Protein AF-A0A1I7F4I9-F1 (afdb_monomer)

pLDDT: mean 72.35, std 19.01, range [41.31, 97.12]

Structure (mmCIF, N/CA/C/O backbone):
data_AF-A0A1I7F4I9-F1
#
_entry.id   AF-A0A1I7F4I9-F1
#
loop_
_atom_site.group_PDB
_atom_site.id
_atom_site.type_symbol
_atom_site.label_atom_id
_atom_site.label_alt_id
_atom_site.label_comp_id
_atom_site.label_asym_id
_atom_site.label_entity_id
_atom_site.label_seq_id
_atom_site.pdbx_PDB_ins_code
_atom_site.Cartn_x
_atom_site.Cartn_y
_atom_site.Cartn_z
_atom_site.occupancy
_atom_site.B_iso_or_equiv
_atom_site.auth_seq_id
_atom_site.auth_comp_id
_atom_site.auth_asym_id
_atom_site.auth_atom_id
_atom_site.pdbx_PDB_model_num
ATOM 1 N N . MET A 1 1 ? 31.543 -31.755 14.773 1.00 43.41 1 MET A N 1
ATOM 2 C CA . MET A 1 1 ? 31.684 -30.863 13.603 1.00 43.41 1 MET A CA 1
ATOM 3 C C . MET A 1 1 ? 30.309 -30.294 13.298 1.00 43.41 1 MET A C 1
ATOM 5 O O . MET A 1 1 ? 29.456 -31.015 12.802 1.00 43.41 1 MET A O 1
ATOM 9 N N . SER A 1 2 ? 30.050 -29.067 13.745 1.00 41.75 2 SER A N 1
ATOM 10 C CA . SER A 1 2 ? 28.717 -28.458 13.726 1.00 41.75 2 SER A CA 1
ATOM 11 C C . SER A 1 2 ? 28.428 -27.886 12.342 1.00 41.75 2 SER A C 1
ATOM 13 O O . SER A 1 2 ? 29.100 -26.956 11.904 1.00 41.75 2 SER A O 1
ATOM 15 N N . ASN A 1 3 ? 27.451 -28.467 11.649 1.00 46.12 3 ASN A N 1
ATOM 16 C CA . ASN A 1 3 ? 27.047 -28.051 10.313 1.00 46.12 3 ASN A CA 1
ATOM 17 C C . ASN A 1 3 ? 26.192 -26.778 10.434 1.00 46.12 3 ASN A C 1
ATOM 19 O O . ASN A 1 3 ? 24.986 -26.840 10.673 1.00 46.12 3 ASN A O 1
ATOM 23 N N . VAL A 1 4 ? 26.836 -25.612 10.367 1.00 48.00 4 VAL A N 1
ATOM 24 C CA . VAL A 1 4 ? 26.154 -24.314 10.372 1.00 48.00 4 VAL A CA 1
ATOM 25 C C . VAL A 1 4 ? 25.454 -24.164 9.027 1.00 48.00 4 VAL A C 1
ATOM 27 O O . VAL A 1 4 ? 26.096 -23.939 8.005 1.00 48.00 4 VAL A O 1
ATOM 30 N N . ILE A 1 5 ? 24.129 -24.302 9.022 1.00 55.81 5 ILE A N 1
ATOM 31 C CA . ILE A 1 5 ? 23.299 -23.954 7.870 1.00 55.81 5 ILE A CA 1
ATOM 32 C C . ILE A 1 5 ? 23.415 -22.436 7.694 1.00 55.81 5 ILE A C 1
ATOM 34 O O . ILE A 1 5 ? 22.718 -21.661 8.349 1.00 55.81 5 ILE A O 1
ATOM 38 N N . GLN A 1 6 ? 24.339 -22.002 6.837 1.00 45.16 6 GLN A N 1
ATOM 39 C CA . GLN A 1 6 ? 24.384 -20.632 6.345 1.00 45.16 6 GLN A CA 1
ATOM 40 C C . GLN A 1 6 ? 23.132 -20.403 5.495 1.00 45.16 6 GLN A C 1
ATOM 42 O O . GLN A 1 6 ? 23.091 -20.718 4.308 1.00 45.16 6 GLN A O 1
ATOM 47 N N . LEU A 1 7 ? 22.087 -19.855 6.115 1.00 52.84 7 LEU A N 1
ATOM 48 C CA . LEU A 1 7 ? 21.021 -19.181 5.384 1.00 52.84 7 LEU A CA 1
ATOM 49 C C . LEU A 1 7 ? 21.685 -18.090 4.527 1.00 52.84 7 LEU A C 1
ATOM 51 O O . LEU A 1 7 ? 22.460 -17.300 5.070 1.00 52.84 7 LEU A O 1
ATOM 55 N N . PRO A 1 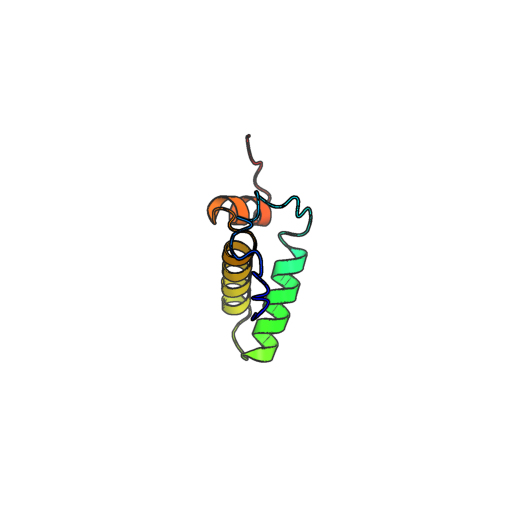8 ? 21.444 -18.023 3.208 1.00 46.69 8 PRO A N 1
ATOM 56 C CA . PRO A 1 8 ? 22.006 -16.969 2.376 1.00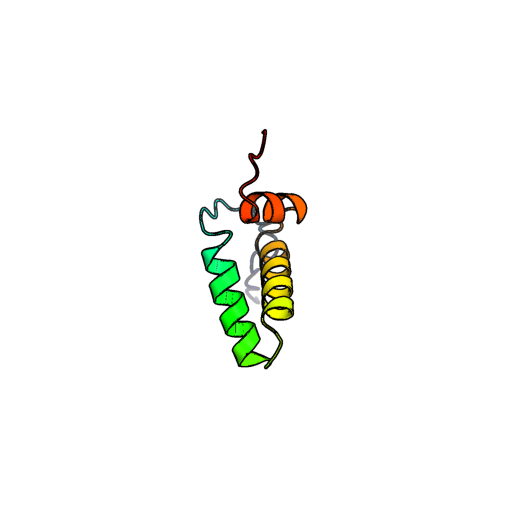 46.69 8 PRO A CA 1
ATOM 57 C C . PRO A 1 8 ? 21.357 -15.630 2.758 1.00 46.69 8 PRO A C 1
ATOM 59 O O . PRO A 1 8 ? 20.338 -15.232 2.202 1.00 46.69 8 PRO A O 1
ATOM 62 N N . VAL A 1 9 ? 21.952 -14.931 3.728 1.00 52.00 9 VAL A N 1
ATOM 63 C CA . VAL A 1 9 ? 21.469 -13.643 4.263 1.00 52.00 9 VAL A CA 1
ATOM 64 C C . VAL A 1 9 ? 21.625 -12.495 3.256 1.00 52.00 9 VAL A C 1
ATOM 66 O O . VAL A 1 9 ? 21.051 -11.432 3.445 1.00 52.00 9 VAL A O 1
ATOM 69 N N . ASN A 1 10 ? 22.318 -12.691 2.134 1.00 43.66 10 ASN A N 1
ATOM 70 C CA . ASN A 1 10 ? 22.591 -11.617 1.178 1.00 43.66 10 ASN A CA 1
ATOM 71 C C . ASN A 1 10 ? 22.308 -12.007 -0.271 1.00 43.66 10 ASN A C 1
ATOM 73 O O . ASN A 1 10 ? 23.110 -11.749 -1.165 1.00 43.66 10 ASN A O 1
ATOM 77 N N . ARG A 1 11 ? 21.113 -12.536 -0.552 1.00 43.78 11 ARG A N 1
ATOM 78 C CA . ARG A 1 11 ? 20.517 -12.206 -1.849 1.00 43.78 11 ARG A CA 1
ATOM 79 C C . ARG A 1 11 ? 19.974 -10.791 -1.700 1.00 43.78 11 ARG A C 1
ATOM 81 O O . ARG A 1 11 ? 18.838 -10.600 -1.274 1.00 43.78 11 ARG A O 1
ATOM 88 N N . VAL A 1 12 ? 20.811 -9.793 -2.001 1.00 45.75 12 VAL A N 1
ATOM 89 C CA . VAL A 1 12 ? 20.306 -8.500 -2.479 1.00 45.75 12 VAL A CA 1
ATOM 90 C C . VAL A 1 12 ? 19.258 -8.893 -3.507 1.00 45.75 12 VAL A C 1
ATOM 92 O O . VAL A 1 12 ? 19.606 -9.543 -4.492 1.00 45.75 12 VAL A O 1
ATOM 95 N N . MET A 1 13 ? 17.975 -8.704 -3.186 1.00 45.44 13 MET A N 1
ATOM 96 C CA . MET A 1 13 ? 16.905 -9.063 -4.102 1.00 45.44 13 MET A CA 1
ATOM 97 C C . MET A 1 13 ? 17.130 -8.181 -5.321 1.00 45.44 13 MET A C 1
ATOM 99 O O . MET A 1 13 ? 16.792 -7.002 -5.280 1.00 45.44 13 MET A O 1
ATOM 103 N N . ALA A 1 14 ? 17.819 -8.723 -6.329 1.00 47.91 14 ALA A N 1
ATOM 104 C CA . ALA A 1 14 ? 17.985 -8.106 -7.630 1.00 47.91 14 ALA A CA 1
ATOM 105 C C . ALA A 1 14 ? 16.583 -7.700 -8.043 1.00 47.91 14 ALA A C 1
ATOM 107 O O . ALA A 1 14 ? 15.745 -8.596 -8.088 1.00 47.91 14 ALA A O 1
ATOM 108 N N . GLU A 1 15 ? 16.362 -6.384 -8.153 1.00 49.66 15 GLU A N 1
ATOM 109 C CA . GLU A 1 15 ? 15.122 -5.662 -8.467 1.00 49.66 15 GLU A CA 1
ATOM 110 C C . GLU A 1 15 ? 14.038 -6.618 -8.984 1.00 49.66 15 GLU A C 1
ATOM 112 O O . GLU A 1 15 ? 13.908 -6.846 -10.182 1.00 49.66 15 GLU A O 1
ATOM 117 N N . ALA A 1 16 ? 13.389 -7.336 -8.058 1.00 51.22 16 ALA A N 1
ATOM 118 C CA . ALA A 1 16 ? 12.773 -8.607 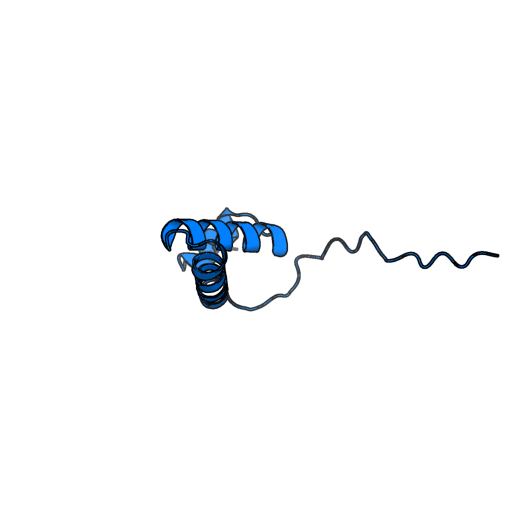-8.420 1.00 51.22 16 ALA A CA 1
ATOM 119 C C . ALA A 1 16 ? 11.643 -8.338 -9.408 1.00 51.22 16 ALA A C 1
ATOM 121 O O . ALA A 1 16 ? 10.8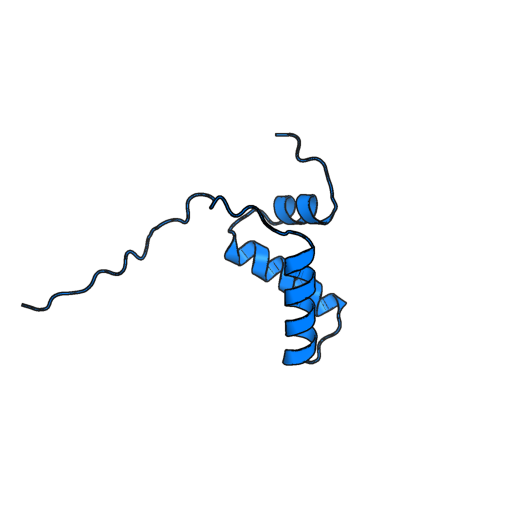38 -7.443 -9.153 1.00 51.22 16 ALA A O 1
ATOM 122 N N . ASP A 1 17 ? 11.608 -9.133 -10.485 1.00 54.19 17 ASP A N 1
ATOM 123 C CA . ASP A 1 17 ? 10.628 -9.274 -11.580 1.00 54.19 17 ASP A CA 1
ATOM 124 C C . ASP A 1 17 ? 9.150 -9.428 -11.126 1.00 54.19 17 ASP A C 1
ATOM 126 O O . ASP A 1 17 ? 8.363 -10.226 -11.642 1.00 54.19 17 ASP A O 1
ATOM 130 N N . TYR A 1 18 ? 8.722 -8.684 -10.115 1.00 50.41 18 TYR A N 1
ATOM 131 C CA . TYR A 1 18 ? 7.436 -8.809 -9.459 1.00 50.41 18 TYR A CA 1
ATOM 132 C C . TYR A 1 18 ? 6.397 -7.976 -10.218 1.00 50.41 18 TYR A C 1
ATOM 134 O O . TYR A 1 18 ? 6.200 -6.787 -9.980 1.00 50.41 18 TYR A O 1
ATOM 142 N N . ARG A 1 19 ? 5.716 -8.613 -11.177 1.00 61.91 19 ARG A N 1
ATOM 143 C CA . ARG A 1 19 ? 4.831 -7.954 -12.159 1.00 61.91 19 ARG A CA 1
ATOM 144 C C . ARG A 1 19 ? 3.372 -7.693 -11.722 1.00 61.91 19 ARG A C 1
ATOM 146 O O . ARG A 1 19 ? 2.517 -7.559 -12.592 1.00 61.91 19 ARG A O 1
ATOM 153 N N . ARG A 1 20 ? 3.009 -7.603 -10.429 1.00 52.09 20 ARG A N 1
ATOM 154 C CA . ARG A 1 20 ? 1.627 -7.208 -1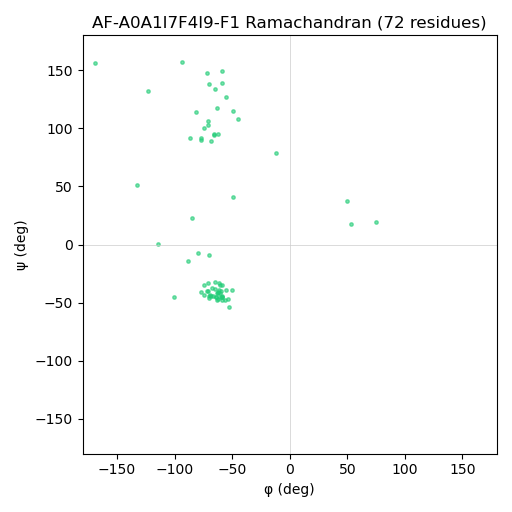0.011 1.00 52.09 20 ARG A CA 1
ATOM 155 C C . ARG A 1 20 ? 1.480 -6.918 -8.506 1.00 52.09 20 ARG A C 1
ATOM 157 O O . ARG A 1 20 ? 2.090 -7.635 -7.719 1.00 52.09 20 ARG A O 1
ATOM 164 N N . PRO A 1 21 ? 0.487 -6.113 -8.057 1.00 59.31 21 PRO A N 1
ATOM 165 C CA . PRO A 1 21 ? -0.205 -4.964 -8.658 1.00 59.31 21 PRO A CA 1
ATOM 166 C C . PRO A 1 21 ? -0.118 -3.671 -7.793 1.00 59.31 21 PRO A C 1
ATOM 168 O O . PRO A 1 21 ? -0.521 -3.702 -6.623 1.00 59.31 21 PRO A O 1
ATOM 171 N N . PRO A 1 22 ? 0.232 -2.510 -8.380 1.00 74.00 22 PRO A N 1
ATOM 172 C CA . PRO A 1 22 ? 0.358 -1.240 -7.654 1.00 74.00 22 PRO A CA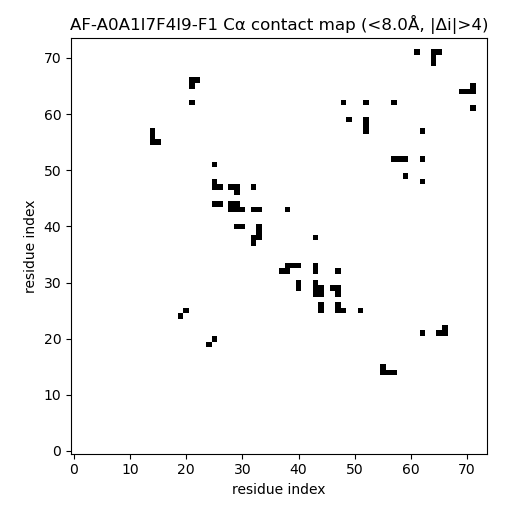 1
ATOM 173 C C . PRO A 1 22 ? -0.939 -0.752 -6.985 1.00 74.00 22 PRO A C 1
ATOM 175 O O . PRO A 1 22 ? -0.884 -0.213 -5.893 1.00 74.00 22 PRO A O 1
ATOM 178 N N . LEU A 1 23 ? -2.130 -1.005 -7.540 1.00 76.62 23 LEU A N 1
ATOM 179 C CA . LEU A 1 23 ? -3.390 -0.546 -6.917 1.00 76.62 23 LEU A CA 1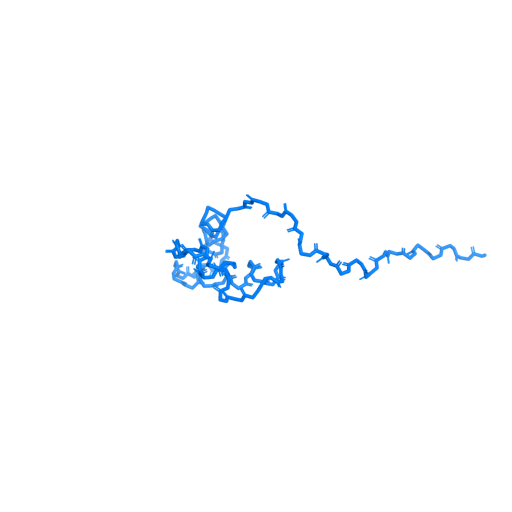
ATOM 180 C C . LEU A 1 23 ? -4.130 -1.638 -6.136 1.00 76.62 23 LEU A C 1
ATOM 182 O O . LEU A 1 23 ? -4.596 -1.423 -5.012 1.00 76.62 23 LEU A O 1
ATOM 186 N N . ALA A 1 24 ? -4.242 -2.839 -6.709 1.00 82.44 24 ALA A N 1
ATOM 187 C CA . ALA A 1 24 ? -5.057 -3.894 -6.111 1.00 82.44 24 ALA A CA 1
ATOM 188 C C . ALA A 1 24 ? -4.429 -4.477 -4.832 1.00 82.44 24 ALA A C 1
ATOM 190 O O . ALA A 1 24 ? -5.159 -4.843 -3.910 1.00 82.44 24 ALA A O 1
ATOM 191 N N . TRP A 1 25 ? -3.096 -4.550 -4.733 1.00 86.25 25 TRP A N 1
ATOM 192 C CA . TRP A 1 25 ? -2.449 -5.011 -3.502 1.00 86.25 25 TRP A CA 1
ATOM 193 C C . TRP A 1 25 ? -2.512 -3.948 -2.416 1.00 86.25 25 TRP A C 1
ATOM 195 O O . TRP A 1 25 ? -2.901 -4.287 -1.301 1.00 86.25 25 TRP A O 1
ATOM 205 N N . ILE A 1 26 ? -2.260 -2.677 -2.753 1.00 86.75 26 ILE A N 1
ATOM 206 C CA . ILE A 1 26 ? -2.350 -1.565 -1.795 1.00 86.75 26 ILE A CA 1
ATOM 207 C C . ILE A 1 26 ? -3.759 -1.495 -1.220 1.00 86.75 26 ILE A C 1
ATOM 209 O O . ILE A 1 26 ? -3.931 -1.475 -0.005 1.00 86.75 26 ILE A O 1
ATOM 213 N N . THR A 1 27 ? -4.782 -1.613 -2.068 1.00 89.81 27 THR A N 1
ATOM 214 C CA . THR A 1 27 ? -6.182 -1.643 -1.627 1.00 89.81 27 THR A CA 1
ATOM 215 C C . THR A 1 27 ? -6.470 -2.819 -0.687 1.00 89.81 27 THR A C 1
ATOM 217 O O . THR A 1 27 ? -7.117 -2.643 0.348 1.00 89.81 27 THR A O 1
ATOM 220 N N . ARG A 1 28 ? -5.992 -4.031 -1.005 1.00 91.06 28 ARG A N 1
ATOM 221 C CA . ARG A 1 28 ? -6.178 -5.209 -0.136 1.00 91.06 28 ARG A CA 1
ATOM 222 C C . ARG A 1 28 ? -5.401 -5.099 1.173 1.00 91.06 28 ARG A C 1
ATOM 224 O O . ARG A 1 28 ? -5.887 -5.564 2.203 1.00 91.06 28 ARG A O 1
ATOM 231 N N . ARG A 1 29 ? -4.190 -4.541 1.148 1.00 92.12 29 ARG A N 1
ATOM 232 C CA . ARG A 1 29 ? -3.360 -4.355 2.340 1.00 92.12 29 ARG A CA 1
ATOM 233 C C . ARG A 1 29 ? -3.956 -3.283 3.245 1.00 92.12 29 ARG A C 1
ATOM 235 O O . ARG A 1 29 ? -4.141 -3.570 4.421 1.00 92.12 29 ARG A O 1
ATOM 242 N N . ALA A 1 30 ? -4.375 -2.149 2.689 1.00 94.69 30 ALA A N 1
ATOM 243 C CA . ALA A 1 30 ? -5.064 -1.089 3.418 1.00 94.69 30 ALA A CA 1
ATOM 244 C C . ALA A 1 30 ? -6.322 -1.615 4.127 1.00 94.69 30 ALA A C 1
ATOM 246 O O . ALA A 1 30 ? -6.461 -1.435 5.327 1.00 94.69 30 ALA A O 1
ATOM 247 N N . ARG A 1 31 ? -7.181 -2.387 3.443 1.00 95.94 31 ARG A N 1
ATOM 248 C CA . ARG A 1 31 ? -8.363 -3.006 4.084 1.00 95.94 31 ARG A CA 1
ATOM 249 C C . ARG A 1 31 ? -8.009 -3.923 5.260 1.00 95.94 31 ARG A C 1
ATOM 251 O O . ARG A 1 31 ? -8.775 -4.021 6.212 1.00 95.94 31 ARG A O 1
ATOM 258 N N . ARG A 1 32 ? -6.877 -4.632 5.190 1.00 95.75 32 ARG A N 1
ATOM 259 C CA . ARG A 1 32 ? -6.404 -5.477 6.298 1.00 95.75 32 ARG A CA 1
ATOM 260 C C . ARG A 1 32 ? -5.886 -4.638 7.466 1.00 95.75 32 ARG A C 1
ATOM 262 O O . ARG A 1 32 ? -6.183 -4.981 8.601 1.00 95.75 32 ARG A O 1
ATOM 269 N N . LEU A 1 33 ? -5.166 -3.551 7.191 1.00 95.56 33 LEU A N 1
ATOM 270 C CA . LEU A 1 33 ? -4.660 -2.629 8.214 1.00 95.56 33 LEU A CA 1
ATOM 271 C C . LEU A 1 33 ? -5.795 -1.876 8.916 1.00 95.56 33 LEU A C 1
ATOM 273 O O . LEU A 1 33 ? -5.819 -1.820 10.139 1.00 95.56 33 LEU A O 1
ATOM 277 N N . GLU A 1 34 ? -6.770 -1.386 8.151 1.00 97.12 34 GLU A N 1
ATOM 278 C CA . GLU A 1 34 ? -7.989 -0.749 8.659 1.00 97.12 34 GLU A CA 1
ATOM 279 C C . GLU A 1 34 ? -8.711 -1.661 9.663 1.00 97.12 34 GLU A C 1
ATOM 281 O O . GLU A 1 34 ? -9.010 -1.235 10.770 1.00 97.12 34 GLU A O 1
ATOM 286 N N . ARG A 1 35 ? -8.895 -2.947 9.334 1.00 95.50 35 ARG A N 1
ATOM 287 C CA . ARG A 1 35 ? -9.537 -3.921 10.236 1.00 95.50 35 ARG A CA 1
ATOM 288 C C . ARG A 1 35 ? -8.685 -4.307 11.443 1.00 95.50 35 ARG A C 1
ATOM 290 O O . ARG A 1 35 ? -9.230 -4.492 12.521 1.00 95.50 35 ARG A O 1
ATOM 297 N N . ALA A 1 36 ? -7.380 -4.490 11.253 1.00 97.06 36 ALA A N 1
ATOM 298 C CA . ALA A 1 36 ? -6.494 -4.974 12.310 1.00 97.06 36 ALA A CA 1
ATOM 299 C C . ALA A 1 36 ? -6.192 -3.900 13.363 1.00 97.06 36 ALA A C 1
ATOM 301 O O . ALA A 1 36 ? -6.056 -4.221 14.537 1.00 97.06 36 ALA A O 1
ATOM 302 N N . PHE A 1 37 ? -6.090 -2.640 12.937 1.00 95.25 37 PHE A N 1
ATOM 303 C CA . PHE A 1 37 ? -5.659 -1.532 13.790 1.00 95.25 37 PHE A CA 1
ATOM 304 C C . PHE A 1 37 ? -6.752 -0.485 14.030 1.00 95.25 37 PHE A C 1
ATOM 306 O O . PHE A 1 37 ? -6.499 0.500 14.714 1.00 95.25 37 PHE A O 1
ATOM 313 N N . ASN A 1 38 ? -7.951 -0.675 13.466 1.00 95.38 38 ASN A N 1
ATOM 314 C CA . ASN A 1 38 ? -9.073 0.266 13.542 1.00 95.38 38 ASN A CA 1
ATOM 315 C C . ASN A 1 38 ? -8.681 1.713 13.173 1.00 95.38 38 ASN A C 1
ATOM 317 O O . ASN A 1 38 ? -9.121 2.683 13.788 1.00 95.38 38 ASN A O 1
ATOM 321 N N . VAL A 1 39 ? -7.801 1.857 12.180 1.00 95.50 39 VAL A N 1
ATOM 322 C CA . VAL A 1 39 ? -7.320 3.154 11.685 1.00 95.50 39 VAL A CA 1
ATOM 323 C C . VAL A 1 39 ? -8.162 3.631 10.511 1.00 95.50 39 VAL A C 1
ATOM 325 O O . VAL A 1 39 ? -8.746 2.832 9.783 1.00 95.50 39 VAL A O 1
ATOM 328 N N . SER A 1 40 ? -8.173 4.942 10.262 1.00 97.00 40 SER A N 1
ATOM 329 C CA . SER A 1 40 ? -8.858 5.480 9.086 1.00 97.00 40 SER A CA 1
ATOM 330 C C . SER A 1 40 ? -8.305 4.890 7.783 1.00 97.00 40 SER A C 1
ATOM 332 O O . SER A 1 40 ? -7.104 4.629 7.644 1.00 97.00 40 SER A O 1
ATOM 334 N N . ARG A 1 41 ? -9.172 4.777 6.771 1.00 92.44 41 ARG A N 1
ATOM 335 C CA . ARG A 1 41 ? -8.799 4.346 5.417 1.00 92.44 41 ARG A CA 1
ATOM 336 C C . ARG A 1 41 ? -7.595 5.109 4.855 1.00 92.44 41 ARG A C 1
ATOM 338 O O . ARG A 1 41 ? -6.748 4.513 4.196 1.00 92.44 41 ARG A O 1
ATOM 345 N N . ARG A 1 42 ? -7.507 6.420 5.114 1.00 92.88 42 ARG A N 1
ATOM 346 C CA . ARG A 1 42 ? -6.400 7.272 4.650 1.00 92.88 42 ARG A CA 1
ATOM 347 C C . ARG A 1 42 ? -5.063 6.826 5.243 1.00 92.88 42 ARG A C 1
ATOM 349 O O . ARG A 1 42 ? -4.100 6.673 4.497 1.00 92.88 42 ARG A O 1
ATOM 356 N N . VAL A 1 43 ? -5.024 6.576 6.553 1.00 94.19 43 VAL A N 1
ATOM 357 C CA . VAL A 1 43 ? -3.827 6.078 7.253 1.00 94.19 43 VAL A CA 1
ATOM 358 C C . VAL A 1 43 ? -3.462 4.682 6.750 1.00 94.19 43 VAL A C 1
ATOM 360 O O . VAL A 1 43 ? -2.319 4.439 6.383 1.00 94.19 43 VAL A O 1
ATOM 363 N N . ALA A 1 44 ? -4.445 3.790 6.618 1.00 95.75 44 ALA A N 1
ATOM 364 C CA . ALA A 1 44 ? -4.216 2.433 6.132 1.00 95.75 44 ALA A CA 1
ATOM 365 C C . ALA A 1 44 ? -3.640 2.377 4.703 1.00 95.75 44 ALA A C 1
ATOM 367 O O . ALA A 1 44 ? -2.845 1.491 4.389 1.00 95.75 44 ALA A O 1
ATOM 368 N N . VAL A 1 45 ? -4.043 3.301 3.824 1.00 90.94 45 VAL A N 1
ATOM 369 C CA . VAL A 1 45 ? -3.487 3.419 2.466 1.00 90.94 45 VAL A CA 1
ATOM 370 C C . VAL A 1 45 ? -2.051 3.935 2.500 1.00 90.94 45 VAL A C 1
ATOM 372 O O . VAL A 1 45 ? -1.210 3.362 1.810 1.00 90.94 45 VAL A O 1
ATOM 375 N N . ALA A 1 46 ? -1.758 4.962 3.304 1.00 89.75 46 ALA A N 1
ATOM 376 C CA . ALA A 1 46 ? -0.398 5.480 3.456 1.00 89.75 46 ALA A CA 1
ATOM 377 C C . ALA A 1 46 ? 0.562 4.386 3.952 1.00 89.75 46 ALA A C 1
ATOM 379 O O . ALA A 1 46 ? 1.580 4.125 3.318 1.00 89.75 46 ALA A O 1
ATOM 380 N N . GLU A 1 47 ? 0.166 3.656 4.994 1.00 93.19 47 GLU A N 1
ATOM 381 C CA . GLU A 1 47 ? 0.931 2.523 5.520 1.00 93.19 47 GLU A CA 1
ATOM 382 C C . GLU A 1 47 ? 1.121 1.412 4.485 1.00 93.19 47 GLU A C 1
ATOM 384 O O . GLU A 1 47 ? 2.210 0.858 4.339 1.00 93.19 47 GLU A O 1
ATOM 389 N N . ALA A 1 48 ? 0.081 1.084 3.714 1.00 91.75 48 ALA A N 1
ATOM 390 C CA . ALA A 1 48 ? 0.197 0.092 2.653 1.00 91.75 48 ALA A CA 1
ATOM 391 C C . ALA A 1 48 ? 1.218 0.510 1.578 1.00 91.75 48 ALA A C 1
ATOM 393 O O . ALA A 1 48 ? 1.969 -0.344 1.112 1.00 91.75 48 ALA A O 1
ATOM 394 N N . ILE A 1 49 ? 1.284 1.793 1.210 1.00 86.88 49 ILE A N 1
ATOM 395 C CA . ILE A 1 49 ? 2.283 2.313 0.261 1.00 86.88 49 ILE A CA 1
ATOM 396 C C . ILE A 1 49 ? 3.700 2.156 0.828 1.00 86.88 49 ILE A C 1
ATOM 398 O O . ILE A 1 49 ? 4.565 1.613 0.143 1.00 86.88 49 ILE A O 1
ATOM 402 N N . GLU A 1 50 ? 3.924 2.545 2.084 1.00 86.88 50 GLU A N 1
ATOM 403 C CA . GLU A 1 50 ? 5.238 2.419 2.734 1.00 86.88 50 GLU A CA 1
ATOM 404 C C . GLU A 1 50 ? 5.663 0.949 2.904 1.00 86.88 50 GLU A C 1
ATOM 406 O O . GLU A 1 50 ? 6.809 0.581 2.644 1.00 86.88 50 GLU A O 1
ATOM 411 N N . ASN A 1 51 ? 4.721 0.055 3.227 1.00 87.00 51 ASN A N 1
ATOM 412 C CA . ASN A 1 51 ? 4.972 -1.391 3.259 1.00 87.00 51 ASN A CA 1
ATOM 413 C C . ASN A 1 51 ? 5.420 -1.911 1.879 1.00 87.00 51 ASN A C 1
ATOM 415 O O . ASN A 1 51 ? 6.291 -2.777 1.797 1.00 87.00 51 ASN A O 1
ATOM 419 N N . TYR A 1 52 ? 4.820 -1.409 0.794 1.00 81.75 52 TYR A N 1
ATOM 420 C CA . TYR A 1 52 ? 5.183 -1.801 -0.568 1.00 81.75 52 TYR A CA 1
ATOM 421 C C . TYR A 1 52 ? 6.578 -1.299 -0.953 1.00 81.75 52 TYR A C 1
ATOM 423 O O . TYR A 1 52 ? 7.368 -2.070 -1.500 1.00 81.75 52 TYR A O 1
ATOM 431 N N . PHE A 1 53 ? 6.890 -0.040 -0.629 1.00 78.81 53 PHE A N 1
ATOM 432 C CA . PHE A 1 53 ? 8.224 0.548 -0.771 1.00 78.81 53 PHE A CA 1
ATOM 433 C C . PHE A 1 53 ? 9.282 -0.322 -0.077 1.00 78.81 53 PHE A C 1
ATOM 435 O O . PHE A 1 53 ? 10.214 -0.797 -0.724 1.00 78.81 53 PHE A O 1
ATOM 442 N N . MET A 1 54 ? 9.079 -0.634 1.206 1.00 81.06 54 MET A N 1
ATOM 443 C CA . MET A 1 54 ? 10.015 -1.445 1.990 1.00 81.06 54 MET A CA 1
ATOM 444 C C . MET A 1 54 ? 10.181 -2.866 1.441 1.00 81.06 54 MET A C 1
ATOM 446 O O . MET A 1 54 ? 11.294 -3.388 1.387 1.00 81.06 54 MET A O 1
ATOM 450 N N . PHE A 1 55 ? 9.083 -3.499 1.020 1.00 80.75 55 PHE A N 1
ATOM 451 C CA . PHE A 1 55 ? 9.108 -4.870 0.510 1.00 80.75 55 PHE A CA 1
ATOM 452 C C . PHE A 1 55 ? 9.814 -4.979 -0.844 1.00 80.75 55 PHE A C 1
ATOM 454 O O . PHE A 1 55 ? 10.591 -5.903 -1.070 1.00 80.75 55 PHE A O 1
ATOM 461 N N . THR A 1 56 ? 9.537 -4.042 -1.751 1.00 75.44 56 THR A N 1
ATOM 462 C CA . THR A 1 56 ? 10.070 -4.076 -3.121 1.00 75.44 56 THR A CA 1
ATOM 463 C C . THR A 1 56 ? 11.426 -3.399 -3.259 1.00 75.44 56 THR A C 1
ATOM 465 O O . THR A 1 56 ? 12.078 -3.573 -4.285 1.00 75.44 56 THR A O 1
ATOM 468 N N . ARG A 1 57 ? 11.843 -2.614 -2.256 1.00 75.94 57 ARG A N 1
ATOM 469 C CA . ARG A 1 57 ? 13.006 -1.716 -2.317 1.00 75.94 57 ARG A CA 1
ATOM 470 C C . ARG A 1 57 ? 12.969 -0.747 -3.512 1.00 75.94 57 ARG A C 1
ATOM 472 O O . ARG A 1 57 ? 13.998 -0.182 -3.867 1.00 75.94 57 ARG A O 1
ATOM 479 N N . MET A 1 58 ? 11.806 -0.545 -4.140 1.00 72.69 58 MET A N 1
ATOM 480 C CA . MET A 1 58 ? 11.634 0.458 -5.195 1.00 72.69 58 MET A CA 1
ATOM 481 C C . MET A 1 58 ? 11.666 1.857 -4.595 1.00 72.69 58 MET A C 1
ATOM 483 O O . MET A 1 58 ? 11.156 2.054 -3.503 1.00 72.69 58 MET A O 1
ATOM 487 N N . HIS A 1 59 ? 12.175 2.848 -5.332 1.00 73.75 59 HIS A N 1
ATOM 488 C CA . HIS A 1 59 ? 12.088 4.245 -4.903 1.00 73.75 59 HIS A CA 1
ATOM 489 C C . HIS A 1 59 ? 10.622 4.668 -4.726 1.00 73.75 59 HIS A C 1
ATOM 491 O O . HIS A 1 59 ? 9.764 4.333 -5.550 1.00 73.75 59 HIS A O 1
ATOM 497 N N . ARG A 1 60 ? 10.327 5.427 -3.666 1.00 71.00 60 ARG A N 1
ATOM 498 C CA . ARG A 1 60 ? 8.961 5.860 -3.329 1.00 71.00 60 ARG A CA 1
ATOM 499 C C . ARG A 1 60 ? 8.287 6.596 -4.486 1.00 71.00 60 ARG A C 1
ATOM 501 O O . ARG A 1 60 ? 7.113 6.368 -4.760 1.00 71.00 60 ARG A O 1
ATOM 508 N N . GLU A 1 61 ? 9.042 7.425 -5.198 1.00 74.50 61 GLU A N 1
ATOM 509 C CA . GLU A 1 61 ? 8.575 8.143 -6.388 1.00 74.50 61 GLU A CA 1
ATOM 510 C C . GLU A 1 61 ? 8.094 7.180 -7.475 1.00 74.50 61 GLU A C 1
ATOM 512 O O . GLU A 1 61 ? 6.989 7.342 -7.979 1.00 74.50 61 GLU A O 1
ATOM 517 N N . ARG A 1 62 ? 8.848 6.106 -7.749 1.00 73.00 62 ARG A N 1
ATOM 518 C CA . ARG A 1 62 ? 8.481 5.089 -8.744 1.00 73.00 62 ARG A CA 1
ATOM 519 C C . ARG A 1 62 ? 7.186 4.371 -8.389 1.00 73.00 62 ARG A C 1
ATOM 521 O O . ARG A 1 62 ? 6.337 4.152 -9.250 1.00 73.00 62 ARG A O 1
ATOM 528 N N . VAL A 1 63 ? 7.005 4.053 -7.111 1.00 72.62 63 VAL A N 1
ATOM 529 C CA . VAL A 1 63 ? 5.764 3.460 -6.597 1.00 72.62 63 VAL A CA 1
ATOM 530 C C . VAL A 1 63 ? 4.590 4.426 -6.760 1.00 72.62 63 VAL A C 1
ATOM 532 O O . VAL A 1 63 ? 3.529 4.017 -7.229 1.00 72.62 63 VAL A O 1
ATOM 535 N N . LEU A 1 64 ? 4.770 5.707 -6.426 1.00 74.75 64 LEU A N 1
ATOM 536 C CA . LEU A 1 64 ? 3.725 6.717 -6.593 1.00 74.75 64 LEU A CA 1
ATOM 537 C C . LEU A 1 64 ? 3.346 6.912 -8.059 1.00 74.75 64 LEU A C 1
ATOM 539 O O . LEU A 1 64 ? 2.155 6.943 -8.356 1.00 74.75 64 LEU A O 1
ATOM 543 N N . THR A 1 65 ? 4.316 6.949 -8.973 1.00 72.69 65 THR A N 1
ATOM 544 C CA . THR A 1 65 ? 4.056 7.029 -10.416 1.00 72.69 65 THR A CA 1
ATOM 545 C C . THR A 1 65 ? 3.210 5.847 -10.897 1.00 72.69 65 THR A C 1
ATOM 547 O O . THR A 1 65 ? 2.212 6.045 -11.589 1.00 72.69 65 THR A O 1
ATOM 550 N N . LEU A 1 66 ? 3.534 4.623 -10.459 1.00 71.94 66 LEU A N 1
ATOM 551 C CA . LEU A 1 66 ? 2.768 3.414 -10.788 1.00 71.94 66 LEU A CA 1
ATOM 552 C C . LEU A 1 66 ? 1.342 3.419 -10.207 1.00 71.94 66 LEU A C 1
ATOM 554 O O . LEU A 1 66 ? 0.435 2.842 -10.804 1.00 71.94 66 LEU A O 1
ATOM 558 N N 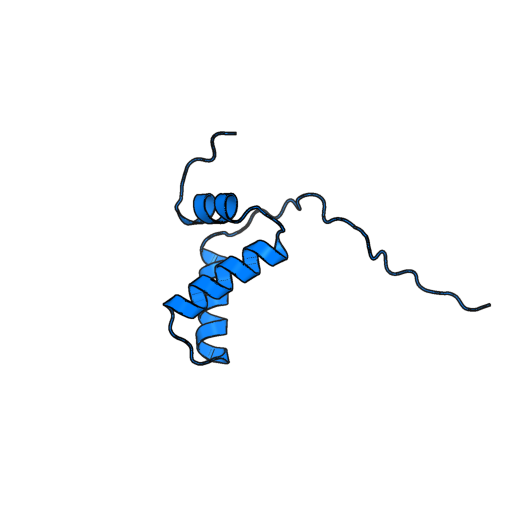. ILE A 1 67 ? 1.134 4.043 -9.044 1.00 71.81 67 ILE A N 1
ATOM 559 C CA . ILE A 1 67 ? -0.188 4.181 -8.407 1.00 71.81 67 ILE A CA 1
ATOM 560 C C . ILE A 1 67 ? -1.022 5.264 -9.095 1.00 71.81 67 ILE A C 1
ATOM 562 O O . ILE A 1 67 ? -2.223 5.085 -9.282 1.00 71.81 67 ILE A O 1
ATOM 566 N N . GLN A 1 68 ? -0.394 6.383 -9.453 1.00 74.31 68 GLN A N 1
ATOM 567 C CA . GLN A 1 68 ? -1.037 7.545 -10.070 1.00 74.31 68 GLN A CA 1
ATOM 568 C C . GLN A 1 68 ? -1.289 7.357 -11.573 1.00 74.31 68 GLN A C 1
ATOM 570 O O . GLN A 1 68 ? -1.965 8.182 -12.179 1.00 74.31 68 GLN A O 1
ATOM 575 N N . GLY A 1 69 ? -0.777 6.275 -12.174 1.00 64.81 69 GLY A N 1
ATOM 576 C CA . GLY A 1 69 ? -0.911 6.007 -13.608 1.00 64.81 69 GLY A CA 1
ATOM 577 C C . GLY A 1 69 ? -0.006 6.881 -14.481 1.00 64.81 69 GLY A C 1
ATOM 578 O O . GLY A 1 69 ? -0.269 7.026 -15.672 1.00 64.81 69 GLY A O 1
ATOM 579 N N . GLY A 1 70 ? 1.042 7.476 -13.903 1.00 55.66 70 GLY A N 1
ATOM 580 C CA . GLY A 1 70 ? 2.005 8.284 -14.643 1.00 55.66 70 GLY A CA 1
ATOM 581 C C . GLY A 1 70 ? 2.874 7.417 -15.555 1.00 55.66 70 GLY A C 1
ATOM 582 O O . GLY A 1 70 ? 3.317 6.335 -15.168 1.00 55.66 70 GLY A O 1
ATOM 583 N N . GLN A 1 71 ? 3.111 7.887 -16.777 1.00 50.09 71 GLN A N 1
ATOM 584 C CA . GLN A 1 71 ? 4.045 7.271 -17.719 1.00 50.09 71 GLN A CA 1
ATOM 585 C C . GLN A 1 71 ? 5.459 7.339 -17.121 1.00 50.09 71 GLN A C 1
ATOM 587 O O . GLN A 1 71 ? 5.979 8.427 -16.878 1.00 50.09 71 GLN A O 1
ATOM 592 N N . PHE A 1 72 ? 6.081 6.187 -16.861 1.00 48.16 72 PHE A N 1
ATOM 593 C CA . PHE A 1 72 ? 7.517 6.129 -16.600 1.00 48.16 72 PHE A CA 1
ATOM 594 C C . PHE A 1 72 ? 8.211 6.318 -17.951 1.00 48.16 72 PHE A C 1
ATOM 596 O O . PHE A 1 72 ? 8.246 5.387 -18.753 1.00 48.16 72 PHE A O 1
ATOM 603 N N . HIS A 1 73 ? 8.700 7.526 -18.233 1.00 41.31 73 HIS A N 1
ATOM 604 C CA . HIS A 1 73 ? 9.675 7.701 -19.303 1.00 41.31 73 HIS A CA 1
ATOM 605 C C . HIS A 1 73 ? 10.985 7.080 -18.812 1.00 41.31 73 HIS A C 1
ATOM 607 O O . HIS A 1 73 ? 11.631 7.620 -17.913 1.00 41.31 73 HIS A O 1
ATOM 613 N N . 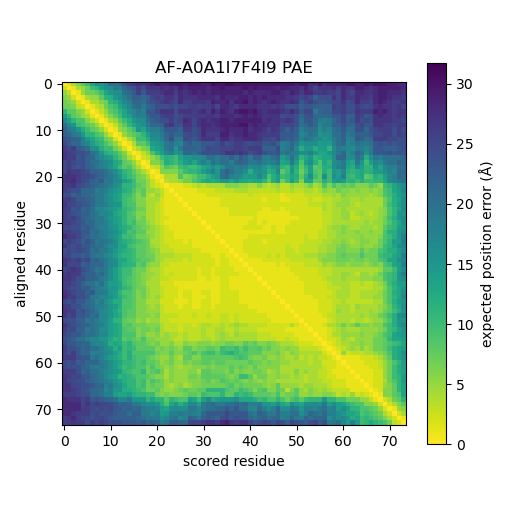VAL A 1 74 ? 11.272 5.883 -19.326 1.00 44.50 74 VAL A N 1
ATOM 614 C CA . VAL A 1 74 ? 12.571 5.204 -19.223 1.00 44.50 74 VAL A CA 1
ATOM 615 C C . VAL A 1 74 ? 13.531 5.845 -20.211 1.00 44.50 74 VAL A C 1
ATOM 617 O O . VAL A 1 74 ? 13.079 6.111 -21.349 1.00 44.50 74 VAL A O 1
#

Sequence (74 aa):
MSNVIQLPVNRVMAEADYRRPPLAWITRRARRLERAFNVSRRVAVAEAIENYFMFTRMHRERVLTLIQGGQFHV

Nearest PDB structures (foldseek):
  7bqm-assembly1_A  TM=7.277E-01  e=2.393E+00  synthetic construct
  1wh5-assembly1_A  TM=3.945E-01  e=4.947E+00  Arabidopsis thaliana

Organism: NCBI:txid343013

Mean predicted aligned error: 11.73 Å

Solvent-accessible surface area (backbone atoms only — not comparable to full-atom values): 4630 Å² total; per-residue (Å²): 136,85,82,75,81,76,71,80,88,74,69,71,72,67,78,62,90,73,87,78,51,68,57,67,47,33,54,54,44,12,56,50,42,21,70,75,66,73,43,56,68,69,58,18,41,53,52,25,50,54,53,47,29,69,73,60,69,48,57,64,66,61,55,49,32,57,58,72,68,50,83,80,85,124

Secondary structure (DSSP, 8-state):
--------TT----S------TTHHHHHHHHHHHHHH---HHHHHHHHHHHHHHHH---HHHHHHHHHT-----

Radius of gyration: 16.44 Å; Cα contacts (8 Å, |Δi|>4): 47; chains: 1; bounding box: 41×39×33 Å

Foldseek 3Di:
DDDPPPDPPDPPVPLPPPDDDLAPQLQVQLVVCCVVVVDDSVVSSVVSLVVVCVVRVDDSVVSVCRNVVHDPPD